Protein AF-A0A0F9I7R7-F1 (afdb_monomer_lite)

pLDDT: mean 74.97, std 17.46, range [39.06, 91.19]

Organism: NCBI:txid412755

Sequence (57 aa):
MSDRYWCLKCKKVVVPLIVKFNHPDLGTREGYGCPTCGQLVTIKDDGLEPKAGEKLA

Secondary structure (DSSP, 8-state):
----EEETTTTEEE--EEEEEEETTTEEEEEEE-TTT-PBPEE--TT----TT----

Structure (mmCIF, N/CA/C/O backbone):
data_AF-A0A0F9I7R7-F1
#
_entry.id   AF-A0A0F9I7R7-F1
#
loop_
_atom_site.group_PDB
_atom_site.id
_atom_site.type_symbol
_atom_site.label_atom_id
_atom_site.label_alt_id
_atom_site.label_comp_id
_atom_site.label_asym_id
_atom_site.label_entity_id
_atom_site.label_seq_id
_atom_site.pdbx_PDB_ins_code
_atom_site.Cartn_x
_atom_site.Cartn_y
_atom_site.Cartn_z
_atom_site.occupancy
_atom_site.B_iso_or_equiv
_atom_site.auth_seq_id
_atom_site.auth_comp_id
_atom_site.auth_asym_id
_atom_site.auth_atom_id
_atom_site.pdbx_PDB_model_num
ATOM 1 N N . MET A 1 1 ? -21.494 -1.982 -2.977 1.00 45.03 1 MET A N 1
ATOM 2 C CA . MET A 1 1 ? -20.491 -2.686 -2.154 1.00 45.03 1 MET A CA 1
ATOM 3 C C . MET A 1 1 ? -19.482 -1.644 -1.714 1.00 45.03 1 MET A C 1
ATOM 5 O O . MET A 1 1 ? -19.037 -0.886 -2.559 1.00 45.03 1 MET A O 1
ATOM 9 N N . SER A 1 2 ? -19.236 -1.488 -0.414 1.00 52.06 2 SER A N 1
ATOM 10 C CA . SER A 1 2 ? -18.188 -0.582 0.069 1.00 52.06 2 SER A CA 1
ATOM 11 C C . SER A 1 2 ? -16.931 -1.415 0.256 1.00 52.06 2 SER A C 1
ATOM 13 O O . SER A 1 2 ? -16.827 -2.120 1.261 1.00 52.06 2 SER A O 1
ATOM 15 N N . ASP A 1 3 ? -16.029 -1.383 -0.722 1.00 61.16 3 ASP A N 1
ATOM 16 C CA . ASP A 1 3 ? -14.759 -2.107 -0.669 1.00 61.16 3 ASP A CA 1
ATO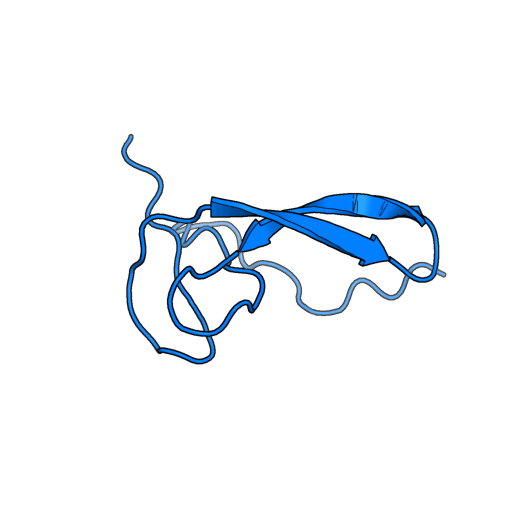M 17 C C . ASP A 1 3 ? -13.986 -1.677 0.584 1.00 61.16 3 ASP A C 1
ATOM 19 O O . ASP A 1 3 ? -13.623 -0.509 0.760 1.00 61.16 3 ASP A O 1
ATOM 23 N N . ARG A 1 4 ? -13.799 -2.609 1.525 1.00 77.38 4 ARG A N 1
ATOM 24 C CA . ARG A 1 4 ? -13.104 -2.335 2.788 1.00 77.38 4 ARG A CA 1
ATOM 25 C C . ARG A 1 4 ? -11.611 -2.531 2.570 1.00 77.38 4 ARG A C 1
ATOM 27 O O . ARG A 1 4 ? -11.114 -3.655 2.599 1.00 77.38 4 ARG A O 1
ATOM 34 N N . TYR A 1 5 ? -10.886 -1.434 2.386 1.00 84.62 5 TYR A N 1
ATOM 35 C CA . TYR A 1 5 ? -9.433 -1.478 2.273 1.00 84.62 5 TYR A CA 1
ATOM 36 C C . TYR A 1 5 ? -8.789 -1.709 3.639 1.00 84.62 5 TYR A C 1
ATOM 38 O O . TYR A 1 5 ? -9.030 -0.978 4.602 1.00 84.62 5 TYR A O 1
ATOM 46 N N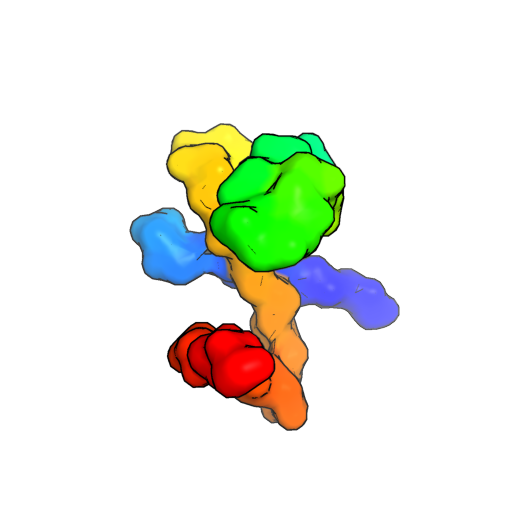 . TRP A 1 6 ? -7.951 -2.731 3.728 1.00 87.44 6 TRP A N 1
ATOM 47 C CA . TRP A 1 6 ? -7.249 -3.129 4.934 1.00 87.44 6 TRP A CA 1
ATOM 48 C C . TRP A 1 6 ? -5.771 -2.759 4.849 1.00 87.44 6 TRP A C 1
ATOM 50 O O . TRP A 1 6 ? -5.062 -3.116 3.907 1.00 87.44 6 TRP A O 1
ATOM 60 N N . CYS A 1 7 ? -5.279 -2.061 5.870 1.00 88.56 7 CYS A N 1
ATOM 61 C CA . CYS A 1 7 ? -3.852 -1.817 6.013 1.00 88.56 7 CYS A CA 1
ATOM 62 C C . CYS A 1 7 ? -3.205 -2.927 6.845 1.00 88.56 7 CYS A C 1
ATOM 64 O O . CYS A 1 7 ? -3.507 -3.062 8.031 1.00 88.56 7 CYS A O 1
ATOM 66 N N . LEU A 1 8 ? -2.252 -3.663 6.266 1.00 85.31 8 LEU A N 1
ATOM 67 C CA . LEU A 1 8 ? -1.535 -4.744 6.958 1.00 85.31 8 LEU A CA 1
ATOM 68 C C . LEU A 1 8 ? -0.646 -4.242 8.107 1.00 85.31 8 LEU A C 1
ATOM 70 O O . LEU A 1 8 ? -0.515 -4.920 9.124 1.00 85.31 8 LEU A O 1
ATOM 74 N N . LYS A 1 9 ? -0.081 -3.034 7.990 1.00 87.25 9 LYS A N 1
ATOM 75 C CA . LYS A 1 9 ? 0.768 -2.438 9.036 1.00 87.25 9 LYS A CA 1
ATOM 76 C C . LYS A 1 9 ? -0.032 -1.826 10.174 1.00 87.25 9 LYS A C 1
ATOM 78 O O . LYS A 1 9 ? 0.313 -2.019 11.332 1.00 87.25 9 LYS A O 1
ATOM 83 N N . CYS A 1 10 ? -1.114 -1.117 9.860 1.00 88.00 10 CYS A N 1
ATOM 84 C CA . CYS A 1 10 ? -1.992 -0.550 10.885 1.00 88.00 10 CYS A CA 1
ATOM 85 C C . CYS A 1 10 ? -3.005 -1.562 11.436 1.00 88.00 10 CYS A C 1
ATOM 87 O O . CYS A 1 10 ? -3.664 -1.247 12.422 1.00 88.00 10 CYS A O 1
ATOM 89 N N . LYS A 1 11 ? -3.156 -2.729 10.791 1.00 86.88 11 LYS A N 1
ATOM 90 C CA . LYS A 1 11 ? -4.121 -3.787 11.127 1.00 86.88 11 LYS A CA 1
ATOM 91 C C . LYS A 1 11 ? -5.536 -3.243 11.359 1.00 86.88 11 LYS A C 1
ATOM 93 O O . LYS A 1 11 ? -6.197 -3.591 12.334 1.00 86.88 11 LYS A O 1
ATOM 98 N N . LYS A 1 12 ? -5.981 -2.348 10.474 1.00 86.00 12 LYS A N 1
ATOM 99 C CA . LYS A 1 12 ? -7.305 -1.718 10.532 1.00 86.00 12 LYS A CA 1
ATOM 100 C C . LYS A 1 12 ? -7.845 -1.450 9.131 1.00 86.00 12 LYS A C 1
ATOM 102 O O . LYS A 1 12 ? -7.068 -1.291 8.184 1.00 86.00 12 LYS A O 1
ATOM 107 N N . VAL A 1 13 ? -9.170 -1.359 9.026 1.00 86.75 13 VAL A N 1
ATOM 108 C CA . VAL A 1 13 ? -9.838 -0.850 7.823 1.00 86.75 13 VAL A CA 1
ATOM 109 C C . VAL A 1 13 ? -9.561 0.647 7.729 1.00 86.75 13 VAL A C 1
ATOM 111 O O . VAL A 1 13 ? -9.667 1.367 8.725 1.00 86.75 13 VAL A O 1
ATOM 114 N N . VAL A 1 14 ? -9.177 1.108 6.547 1.00 86.00 14 VAL A N 1
ATOM 115 C CA . VAL A 1 14 ? -8.895 2.515 6.268 1.00 86.00 14 VAL A CA 1
ATOM 116 C C . VAL A 1 14 ? -9.584 2.936 4.981 1.00 86.00 14 VAL A C 1
ATOM 118 O O . VAL A 1 14 ? -9.811 2.121 4.095 1.00 86.00 14 VA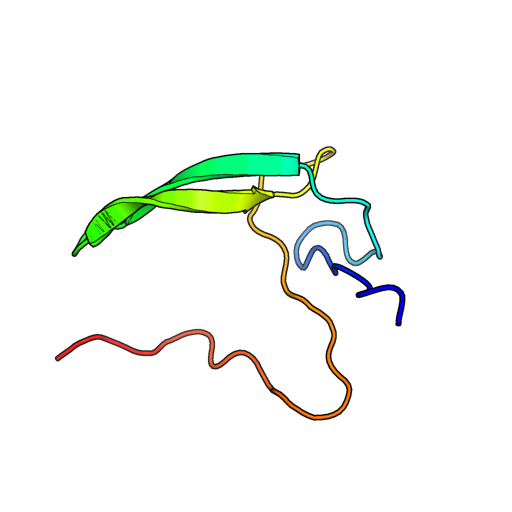L A O 1
ATOM 121 N N . VAL A 1 15 ? -9.881 4.227 4.866 1.00 88.19 15 VAL A N 1
ATOM 122 C CA . VAL A 1 15 ? -10.183 4.834 3.569 1.00 88.19 15 VAL A CA 1
ATOM 123 C C . VAL A 1 15 ? -8.838 5.095 2.892 1.00 88.19 15 VAL A C 1
ATOM 125 O O . VAL A 1 15 ? -8.024 5.828 3.465 1.00 88.19 15 VAL A O 1
ATOM 128 N N . PRO A 1 16 ? -8.536 4.460 1.751 1.00 88.25 16 PRO A N 1
ATOM 129 C CA . PRO A 1 16 ? -7.256 4.658 1.099 1.00 88.25 16 PRO A CA 1
ATOM 130 C C . PRO A 1 16 ? -7.176 6.022 0.425 1.00 88.25 16 PRO A C 1
ATOM 132 O O . PRO A 1 16 ? -8.191 6.611 0.056 1.00 88.25 16 PRO A O 1
ATOM 135 N N . LEU A 1 17 ? -5.952 6.472 0.180 1.00 88.94 17 LEU A N 1
ATOM 136 C CA . LEU A 1 17 ? -5.665 7.514 -0.802 1.00 88.94 17 LEU A CA 1
ATOM 137 C C . LEU A 1 17 ? -4.976 6.909 -2.026 1.00 88.94 17 LEU A C 1
ATOM 139 O O . LEU A 1 17 ? -4.348 5.853 -1.936 1.00 88.94 17 LEU A O 1
ATOM 143 N N . ILE A 1 18 ? -5.058 7.600 -3.157 1.00 88.69 18 ILE A N 1
ATOM 144 C CA . ILE A 1 18 ? -4.289 7.245 -4.349 1.00 88.69 18 ILE A CA 1
ATOM 145 C C . ILE A 1 18 ? -2.833 7.646 -4.106 1.00 88.69 18 ILE A C 1
ATOM 147 O O . ILE A 1 18 ? -2.536 8.808 -3.828 1.00 88.69 18 ILE A O 1
ATOM 151 N N . VAL A 1 19 ? -1.927 6.679 -4.200 1.00 87.00 19 VAL A N 1
ATOM 152 C CA . VAL A 1 19 ? -0.481 6.879 -4.088 1.00 87.00 19 VAL A CA 1
ATOM 153 C C . VAL A 1 19 ? 0.211 6.393 -5.350 1.00 87.00 19 VAL A C 1
ATOM 155 O O . VAL A 1 19 ? -0.209 5.415 -5.966 1.00 87.00 19 VAL A O 1
ATOM 158 N N . LYS A 1 20 ? 1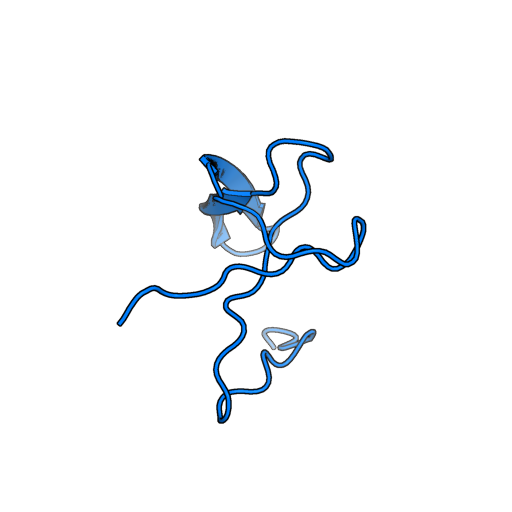.306 7.058 -5.715 1.00 88.31 20 LYS A N 1
ATOM 159 C CA . LYS A 1 20 ? 2.213 6.596 -6.765 1.00 88.31 20 LYS A CA 1
ATOM 160 C C . LYS A 1 20 ? 3.352 5.829 -6.115 1.00 88.31 20 LYS A C 1
ATOM 162 O O . LYS A 1 20 ? 3.998 6.348 -5.206 1.00 88.31 20 LYS A O 1
ATOM 167 N N . PHE A 1 21 ? 3.592 4.607 -6.563 1.00 83.19 21 PHE A N 1
ATOM 168 C CA . PHE A 1 21 ? 4.715 3.794 -6.121 1.00 83.19 21 PHE A CA 1
ATOM 169 C C . PHE A 1 21 ? 5.512 3.335 -7.335 1.00 83.19 21 PHE A C 1
ATOM 171 O O . PHE A 1 21 ? 4.958 3.075 -8.402 1.00 83.19 21 PHE A O 1
ATOM 178 N N . ASN A 1 22 ? 6.829 3.264 -7.181 1.00 84.88 22 ASN A N 1
ATOM 179 C CA . ASN A 1 22 ? 7.684 2.742 -8.231 1.00 84.88 22 ASN A CA 1
ATOM 180 C C . ASN A 1 22 ? 7.742 1.218 -8.100 1.00 84.88 22 ASN A C 1
ATOM 182 O O . ASN A 1 22 ? 8.270 0.700 -7.115 1.00 84.88 22 ASN A O 1
ATOM 186 N N . HIS A 1 23 ? 7.155 0.513 -9.060 1.00 79.94 23 HIS A N 1
ATOM 187 C CA . HIS A 1 23 ? 7.290 -0.927 -9.184 1.00 79.94 23 HIS A CA 1
ATOM 188 C C . HIS A 1 23 ? 8.579 -1.220 -9.962 1.00 79.94 23 HIS A C 1
ATOM 190 O O . HIS A 1 23 ? 8.744 -0.679 -11.055 1.00 79.94 23 HIS A O 1
ATOM 196 N N . PRO A 1 24 ? 9.475 -2.082 -9.456 1.00 75.12 24 PRO A N 1
ATOM 197 C CA . PRO A 1 24 ? 10.784 -2.320 -10.071 1.00 75.12 24 PRO A CA 1
ATOM 198 C C . PRO A 1 24 ? 10.695 -2.757 -11.541 1.00 75.12 24 PRO A C 1
ATOM 200 O O . PRO A 1 24 ? 11.548 -2.383 -12.334 1.00 75.12 24 PRO A O 1
ATOM 203 N N . ASP A 1 25 ? 9.632 -3.478 -11.901 1.00 78.38 25 ASP A N 1
ATOM 204 C CA . ASP A 1 25 ? 9.430 -4.022 -13.250 1.00 78.38 25 ASP A CA 1
ATOM 205 C C . ASP A 1 25 ? 8.532 -3.156 -14.151 1.00 78.38 25 ASP A C 1
ATOM 207 O O . ASP A 1 25 ? 8.669 -3.131 -15.367 1.00 78.38 25 ASP A O 1
ATOM 211 N N . LEU A 1 26 ? 7.586 -2.426 -13.550 1.00 79.44 26 LEU A N 1
ATOM 212 C CA . LEU A 1 26 ? 6.513 -1.735 -14.284 1.00 79.44 26 LEU A CA 1
ATOM 213 C C . LEU A 1 26 ? 6.663 -0.209 -14.243 1.00 79.44 26 LEU A C 1
ATOM 215 O O . LEU A 1 26 ? 5.815 0.514 -14.763 1.00 79.44 26 LEU A O 1
ATOM 219 N N . GLY A 1 27 ? 7.715 0.288 -13.591 1.00 84.38 27 GLY A N 1
ATOM 220 C CA . GLY A 1 27 ? 7.919 1.705 -13.346 1.00 84.38 27 GLY A CA 1
ATOM 221 C C . GLY A 1 27 ? 6.884 2.286 -12.382 1.00 84.38 27 GLY A C 1
ATOM 222 O O . GLY A 1 27 ? 6.340 1.611 -11.506 1.00 84.38 27 GLY A O 1
ATOM 223 N N . THR A 1 28 ? 6.606 3.580 -12.529 1.00 88.69 28 THR A N 1
ATOM 224 C CA . THR A 1 28 ? 5.683 4.285 -11.631 1.00 88.69 28 THR A CA 1
ATOM 225 C C . THR A 1 28 ? 4.240 3.869 -11.902 1.00 88.69 28 THR A C 1
ATOM 227 O O . THR A 1 28 ? 3.702 4.149 -12.972 1.00 88.69 28 THR A O 1
ATOM 230 N N . ARG A 1 29 ? 3.596 3.245 -10.911 1.00 85.62 29 ARG A N 1
ATOM 231 C CA . ARG A 1 29 ? 2.171 2.894 -10.936 1.00 85.62 29 ARG A CA 1
ATOM 232 C C . ARG A 1 29 ? 1.403 3.600 -9.830 1.00 85.62 29 ARG A C 1
ATOM 234 O O . ARG A 1 29 ? 1.963 4.019 -8.820 1.00 85.62 29 ARG A O 1
ATOM 241 N N . GLU A 1 30 ? 0.100 3.712 -10.035 1.00 85.94 30 GLU A N 1
ATOM 242 C CA . GLU A 1 30 ? -0.850 4.215 -9.048 1.00 85.94 30 GLU A CA 1
ATOM 243 C C . GLU A 1 30 ? -1.484 3.044 -8.290 1.00 85.94 30 GLU A C 1
ATOM 245 O O . GLU A 1 30 ? -1.765 1.991 -8.864 1.00 85.94 30 GLU A O 1
ATOM 250 N N . GLY A 1 31 ? -1.680 3.212 -6.986 1.00 85.25 31 GLY A N 1
ATOM 251 C CA . GLY A 1 31 ? -2.297 2.221 -6.111 1.00 85.25 31 GLY A CA 1
ATOM 252 C C . GLY A 1 31 ? -2.958 2.866 -4.900 1.00 85.25 31 GLY A C 1
ATOM 253 O O . GLY A 1 31 ? -2.892 4.077 -4.704 1.00 85.25 31 GLY A O 1
ATOM 254 N N . TYR A 1 32 ? -3.598 2.046 -4.073 1.00 89.06 32 TYR A N 1
ATOM 255 C CA . TYR A 1 32 ? -4.263 2.501 -2.858 1.00 89.06 32 TYR A CA 1
ATOM 256 C C . TYR A 1 32 ? -3.313 2.410 -1.665 1.00 89.06 32 TYR A C 1
ATOM 258 O O . TYR A 1 32 ? -2.792 1.338 -1.356 1.00 89.06 32 TYR A O 1
ATOM 266 N N . GLY A 1 33 ? -3.088 3.534 -0.986 1.00 89.94 33 GLY A N 1
ATOM 267 C CA . GLY A 1 33 ? -2.209 3.661 0.173 1.00 89.94 33 GLY A CA 1
ATOM 268 C C . GLY A 1 33 ? -2.957 4.023 1.453 1.00 89.94 33 GLY A C 1
ATOM 269 O O . GLY A 1 33 ? -3.988 4.692 1.438 1.00 89.94 33 GLY A O 1
ATOM 270 N N . CYS A 1 34 ? -2.419 3.591 2.590 1.00 91.19 34 CYS A N 1
ATOM 271 C CA . CYS A 1 34 ? -2.927 3.929 3.910 1.00 91.19 34 CYS A CA 1
ATOM 272 C C . CYS A 1 34 ? -2.558 5.382 4.258 1.00 91.19 34 CYS A C 1
ATOM 274 O O . CYS A 1 34 ? -1.366 5.697 4.284 1.00 91.19 34 CYS A O 1
ATOM 276 N N . PRO A 1 35 ? -3.519 6.240 4.648 1.00 89.38 35 PRO A N 1
ATOM 277 C CA . PRO A 1 35 ? -3.241 7.631 5.027 1.00 89.38 35 PRO A CA 1
ATOM 278 C C . PRO A 1 35 ? -2.411 7.766 6.298 1.00 89.38 35 PRO A C 1
ATOM 280 O O . PRO A 1 35 ? -1.758 8.780 6.503 1.00 89.38 35 PRO A O 1
ATOM 283 N N . THR A 1 36 ? -2.424 6.754 7.167 1.00 88.81 36 THR A N 1
ATOM 284 C CA . THR A 1 36 ? -1.703 6.816 8.443 1.00 88.81 36 THR A CA 1
ATOM 285 C C . THR A 1 36 ? -0.235 6.425 8.301 1.00 88.81 36 THR A C 1
ATOM 287 O O . THR A 1 36 ? 0.621 7.025 8.936 1.00 88.81 36 THR A O 1
ATOM 290 N N . CYS A 1 37 ? 0.068 5.387 7.519 1.00 89.50 37 CYS A N 1
ATOM 291 C CA . CYS A 1 37 ? 1.418 4.817 7.470 1.00 89.50 37 CYS A CA 1
ATOM 292 C C . CYS A 1 37 ? 2.063 4.838 6.081 1.00 89.50 37 CYS A C 1
ATOM 294 O O . CYS A 1 37 ? 3.182 4.343 5.952 1.00 89.50 37 CYS A O 1
ATOM 296 N N . GLY A 1 38 ? 1.354 5.328 5.058 1.00 83.81 38 GLY A N 1
ATOM 297 C CA . GLY A 1 38 ? 1.826 5.446 3.674 1.00 83.81 38 GLY A CA 1
ATOM 298 C C . GLY A 1 38 ? 1.978 4.123 2.919 1.00 83.81 38 GLY A C 1
ATOM 299 O O . GLY A 1 38 ? 2.368 4.123 1.759 1.00 83.81 38 GLY A O 1
ATOM 300 N N . GLN A 1 39 ? 1.688 2.987 3.556 1.00 86.94 39 GLN A N 1
ATOM 301 C CA . GLN A 1 39 ? 1.875 1.672 2.947 1.00 86.94 39 GLN A CA 1
ATOM 302 C C . GLN A 1 39 ? 0.677 1.294 2.082 1.00 86.94 39 GLN A C 1
ATOM 304 O O . GLN A 1 39 ? -0.454 1.645 2.420 1.00 86.94 39 GLN A O 1
ATOM 309 N N . LEU A 1 40 ? 0.925 0.552 1.003 1.00 88.12 40 LEU A N 1
ATOM 310 C CA . LEU A 1 40 ? -0.135 0.015 0.157 1.00 88.12 40 LEU A CA 1
ATOM 311 C C . LEU A 1 40 ? -1.115 -0.824 0.983 1.00 88.12 40 LEU A C 1
ATOM 313 O O . LEU A 1 40 ? -0.720 -1.588 1.870 1.00 88.12 40 LEU A O 1
ATOM 317 N N . VAL A 1 41 ? -2.398 -0.634 0.707 1.00 88.44 41 VAL A N 1
ATOM 318 C CA . VAL A 1 41 ? -3.496 -1.352 1.352 1.00 88.44 41 VAL A CA 1
ATOM 319 C C . VAL A 1 41 ? -4.032 -2.426 0.420 1.00 88.44 41 VAL A C 1
ATOM 321 O O . VAL A 1 41 ? -3.942 -2.308 -0.800 1.00 88.44 41 VAL A O 1
ATOM 324 N N . THR A 1 42 ? -4.613 -3.469 0.998 1.00 84.12 42 THR A N 1
ATOM 325 C CA . THR A 1 42 ? -5.248 -4.547 0.241 1.00 84.12 42 THR A CA 1
ATOM 326 C C . THR A 1 42 ? -6.757 -4.378 0.317 1.00 84.12 42 THR A C 1
ATOM 328 O O . THR A 1 42 ? -7.282 -3.997 1.364 1.00 84.12 42 THR A O 1
ATOM 331 N N . ILE A 1 43 ? -7.481 -4.668 -0.759 1.00 79.12 43 ILE A N 1
ATOM 332 C CA . ILE A 1 43 ? -8.933 -4.830 -0.653 1.00 79.12 43 ILE A CA 1
ATOM 333 C C . ILE A 1 43 ? -9.160 -6.125 0.123 1.00 79.12 43 ILE A C 1
ATOM 335 O O . ILE A 1 43 ? -8.574 -7.156 -0.207 1.00 79.12 43 ILE A O 1
ATOM 339 N N . LYS A 1 44 ? -9.924 -6.064 1.215 1.00 66.94 44 LYS A N 1
ATOM 340 C CA . LYS A 1 44 ? -10.335 -7.269 1.929 1.00 66.94 44 LYS A CA 1
ATOM 341 C C . LYS A 1 44 ? -11.579 -7.814 1.231 1.00 66.94 44 LYS A C 1
ATOM 343 O O . LYS A 1 44 ? -12.691 -7.494 1.640 1.00 66.94 44 LYS A O 1
ATOM 348 N N . ASP A 1 45 ? -11.367 -8.578 0.167 1.00 62.66 45 ASP A N 1
ATOM 349 C CA . ASP A 1 45 ? -12.411 -9.377 -0.471 1.00 62.66 45 ASP A CA 1
ATOM 350 C C . ASP A 1 45 ? -12.514 -10.729 0.245 1.00 62.66 45 ASP A C 1
ATOM 352 O O . ASP A 1 45 ? -11.498 -11.372 0.504 1.00 62.66 45 ASP A O 1
ATOM 356 N N . ASP A 1 46 ? -13.730 -11.179 0.553 1.00 57.12 46 ASP A N 1
ATOM 357 C CA . ASP A 1 46 ? -13.999 -12.473 1.209 1.00 57.12 46 ASP A CA 1
ATOM 358 C C . ASP A 1 46 ? -13.652 -13.695 0.319 1.00 57.12 46 ASP A C 1
ATOM 360 O O . ASP A 1 46 ? -13.859 -14.835 0.726 1.00 57.12 46 ASP A O 1
ATOM 364 N N . GLY A 1 47 ? -13.105 -13.491 -0.888 1.00 51.50 47 GLY A N 1
ATOM 365 C CA . GLY A 1 47 ? -12.815 -14.571 -1.840 1.00 51.50 47 GLY A CA 1
ATOM 366 C C . GLY A 1 47 ? -11.601 -14.382 -2.750 1.00 51.50 47 GLY A C 1
ATOM 367 O O . GLY A 1 47 ? -11.379 -15.222 -3.620 1.00 51.50 47 GLY A O 1
ATOM 368 N N . LEU A 1 48 ? -10.800 -13.328 -2.577 1.00 44.75 48 LEU A N 1
ATOM 369 C CA . LEU A 1 48 ? -9.570 -13.155 -3.349 1.00 44.75 48 LEU A CA 1
ATOM 370 C C . LEU A 1 48 ? -8.416 -12.919 -2.385 1.00 44.75 48 LEU A C 1
ATOM 372 O O . LEU A 1 48 ? -8.177 -11.798 -1.941 1.00 44.75 48 LEU A O 1
ATOM 376 N N . GLU A 1 49 ? -7.705 -13.990 -2.038 1.00 42.62 49 GLU A N 1
ATOM 377 C CA . GLU A 1 49 ? -6.420 -13.843 -1.370 1.00 42.62 49 GLU A CA 1
ATOM 378 C C . GLU A 1 49 ? -5.501 -13.048 -2.307 1.00 42.62 49 GLU A C 1
ATOM 380 O O . GLU A 1 49 ? -5.192 -13.530 -3.405 1.00 42.62 49 GLU A O 1
ATOM 385 N N . PRO A 1 50 ? -5.057 -11.831 -1.938 1.00 45.38 50 PRO A N 1
ATOM 386 C CA . PRO A 1 50 ? -4.006 -11.189 -2.694 1.00 45.38 50 PRO A CA 1
ATOM 387 C C . PRO A 1 50 ? -2.778 -12.075 -2.515 1.00 45.38 50 PRO A C 1
ATOM 389 O O . PRO A 1 50 ? -2.212 -12.142 -1.422 1.00 45.38 50 PRO A O 1
ATOM 392 N N . LYS A 1 51 ? -2.375 -12.787 -3.573 1.00 42.94 51 LYS A N 1
ATOM 393 C CA . LYS A 1 51 ? -1.085 -13.471 -3.597 1.00 42.94 51 LYS A CA 1
ATOM 394 C C . LYS A 1 51 ? -0.000 -12.408 -3.469 1.00 42.94 51 LYS A C 1
ATOM 396 O O . LYS A 1 51 ? 0.453 -11.816 -4.444 1.00 42.94 51 LYS A O 1
ATOM 401 N N . ALA A 1 52 ? 0.399 -12.143 -2.231 1.00 44.16 52 ALA A N 1
ATOM 402 C CA . ALA A 1 52 ? 1.637 -11.466 -1.923 1.00 44.16 52 ALA A CA 1
ATOM 403 C C . ALA A 1 52 ? 2.763 -12.357 -2.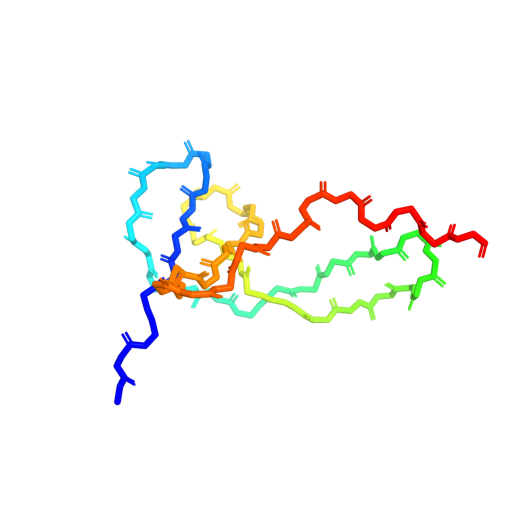457 1.00 44.16 52 ALA A C 1
ATOM 405 O O . ALA A 1 52 ? 3.115 -13.356 -1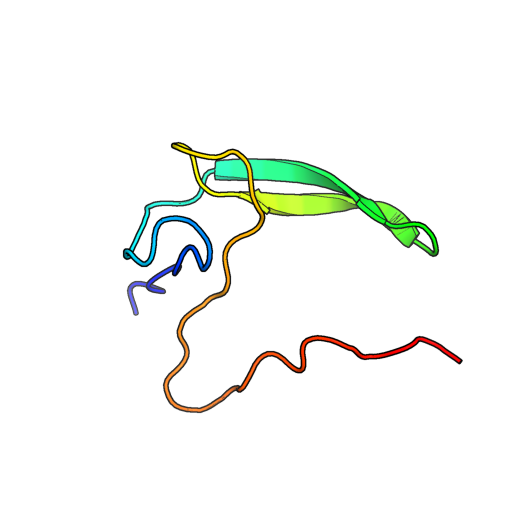.836 1.00 44.16 52 ALA A O 1
ATOM 406 N N . GLY A 1 53 ? 3.286 -12.023 -3.636 1.00 48.38 53 GLY A N 1
ATOM 407 C CA . GLY A 1 53 ? 4.455 -12.698 -4.194 1.00 48.38 53 GLY A CA 1
ATOM 408 C C . GLY A 1 53 ? 4.261 -13.363 -5.548 1.00 48.38 53 GLY A C 1
ATOM 409 O O . GLY A 1 53 ? 4.856 -14.414 -5.776 1.00 48.38 53 GLY A O 1
ATOM 410 N N . GLU A 1 54 ? 3.521 -12.756 -6.477 1.00 39.06 54 GLU A N 1
ATOM 411 C CA . GLU A 1 54 ? 3.750 -13.081 -7.885 1.00 39.06 54 GLU A CA 1
ATOM 412 C C . GLU A 1 54 ? 5.116 -12.499 -8.282 1.00 39.06 54 GLU A C 1
ATOM 414 O O . GLU A 1 54 ? 5.264 -11.329 -8.632 1.00 39.06 54 GLU A O 1
ATOM 419 N N . LYS A 1 55 ? 6.159 -13.316 -8.097 1.00 47.00 55 LYS A N 1
ATOM 420 C CA . LYS A 1 55 ? 7.448 -13.143 -8.763 1.00 47.00 55 LYS A CA 1
ATOM 421 C C . LYS A 1 55 ? 7.132 -13.222 -10.255 1.00 47.00 55 LYS A C 1
ATOM 423 O O . LYS A 1 55 ? 6.873 -14.317 -10.747 1.00 47.00 55 LYS A O 1
ATOM 428 N N . LEU A 1 56 ? 7.092 -12.076 -10.935 1.00 41.47 56 LEU A N 1
ATOM 429 C CA . LEU A 1 56 ? 7.150 -12.056 -12.392 1.00 41.47 56 LEU A CA 1
ATOM 430 C C . LEU A 1 56 ? 8.451 -12.771 -12.783 1.00 41.47 56 LEU A C 1
ATOM 432 O O . LEU A 1 56 ? 9.525 -12.419 -12.287 1.00 41.47 56 LEU A O 1
ATOM 436 N N . ALA A 1 57 ? 8.296 -13.855 -13.536 1.00 48.38 57 ALA A N 1
ATOM 437 C CA . ALA A 1 57 ? 9.382 -14.597 -14.160 1.00 48.38 57 ALA A CA 1
ATOM 438 C C . ALA A 1 57 ? 9.888 -13.856 -15.399 1.00 48.38 57 ALA A C 1
ATOM 440 O O . ALA A 1 57 ? 9.063 -13.151 -16.026 1.00 48.38 57 ALA A O 1
#

Foldseek 3Di:
DPQFWADPVVRDTADWDWDWDQDVPPGTDIATAHPPPRHGTDRPDPPDDPPPDPPDD

Radius of gyration: 12.03 Å; chains: 1; bounding box: 31×22×25 Å